Protein AF-A0A2E3L2Y6-F1 (afdb_monomer_lite)

Sequence (111 aa):
MIIVPAGAKWLGLLGLTPFVIMTVLSVTDTSVWIDNPGFALRTYGAIILSFLGGVQWGLAIRNSDGNARTRQGLTSMLTLSIVPSLIGWAGLLIDKPLSFSLQISGFVLVL

Structure (mmCIF, N/CA/C/O backbone):
data_AF-A0A2E3L2Y6-F1
#
_entry.id   AF-A0A2E3L2Y6-F1
#
loop_
_atom_site.group_PDB
_atom_site.id
_atom_site.type_symbol
_atom_site.label_atom_id
_atom_site.label_alt_id
_atom_site.label_comp_id
_atom_site.label_asym_id
_atom_site.label_entity_id
_atom_site.label_seq_id
_atom_site.pdbx_PDB_ins_code
_atom_site.Cartn_x
_atom_site.Cartn_y
_atom_site.Cartn_z
_atom_site.occupancy
_atom_site.B_iso_or_equiv
_atom_site.auth_seq_id
_atom_site.auth_comp_id
_atom_site.auth_asym_id
_atom_site.auth_atom_id
_atom_site.pdbx_PDB_model_num
ATOM 1 N N . MET A 1 1 ? -23.998 -15.229 3.990 1.00 53.12 1 MET A N 1
ATOM 2 C CA . MET A 1 1 ? -23.150 -15.090 2.787 1.00 53.12 1 MET A CA 1
ATOM 3 C C . MET A 1 1 ? -23.117 -13.607 2.441 1.00 53.12 1 MET A C 1
ATOM 5 O O . MET A 1 1 ? -24.178 -13.046 2.210 1.00 53.12 1 MET A O 1
ATOM 9 N N . ILE A 1 2 ? -21.966 -12.936 2.541 1.00 63.50 2 ILE A N 1
ATOM 10 C CA . ILE A 1 2 ? -21.873 -11.508 2.195 1.00 63.50 2 ILE A CA 1
ATOM 11 C C . ILE A 1 2 ? -21.980 -11.412 0.670 1.00 63.50 2 ILE A C 1
ATOM 13 O O . ILE A 1 2 ? -21.138 -11.955 -0.042 1.00 63.50 2 ILE A O 1
ATOM 17 N N . ILE A 1 3 ? -23.038 -10.780 0.164 1.00 82.44 3 ILE A N 1
ATOM 18 C CA . ILE A 1 3 ? -23.220 -10.577 -1.274 1.00 82.44 3 ILE A CA 1
ATOM 19 C C . ILE A 1 3 ? -22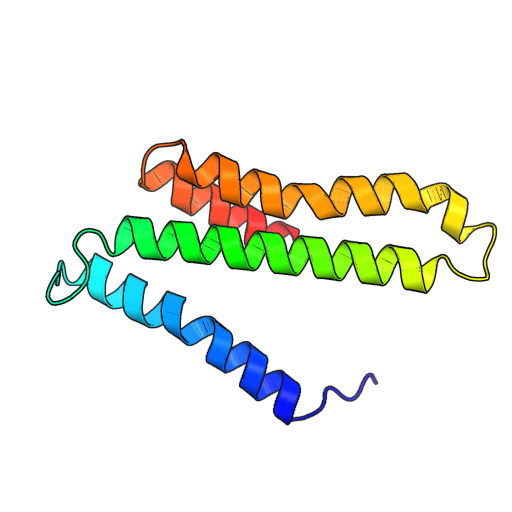.361 -9.378 -1.666 1.00 82.44 3 ILE A C 1
ATOM 21 O O . ILE A 1 3 ? -22.701 -8.237 -1.370 1.00 82.44 3 ILE A O 1
ATOM 25 N N . VAL A 1 4 ? -21.226 -9.638 -2.312 1.00 80.94 4 VAL A N 1
ATOM 26 C CA . VAL A 1 4 ? -20.399 -8.578 -2.895 1.00 80.94 4 VAL A CA 1
ATOM 27 C C . VAL A 1 4 ? -21.099 -8.068 -4.160 1.00 80.94 4 VAL A C 1
ATOM 29 O O . VAL A 1 4 ? -21.316 -8.874 -5.074 1.00 80.94 4 VAL A O 1
ATOM 32 N N . PRO A 1 5 ? -21.443 -6.769 -4.257 1.00 89.19 5 PRO A N 1
ATOM 33 C CA . PRO A 1 5 ? -22.069 -6.213 -5.451 1.00 89.19 5 PRO A CA 1
ATOM 34 C C . PRO A 1 5 ? -21.208 -6.464 -6.692 1.00 89.19 5 PRO A C 1
ATOM 36 O O . PRO A 1 5 ? -19.986 -6.323 -6.639 1.00 89.19 5 PRO A O 1
ATOM 39 N N . ALA A 1 6 ? -21.828 -6.792 -7.829 1.00 86.44 6 ALA A N 1
ATOM 40 C CA . ALA A 1 6 ? -21.094 -7.057 -9.071 1.00 86.44 6 ALA A CA 1
ATOM 41 C C . ALA A 1 6 ? -20.179 -5.883 -9.470 1.00 86.44 6 ALA A C 1
ATOM 43 O O . ALA A 1 6 ? -19.045 -6.103 -9.889 1.00 86.44 6 ALA A O 1
ATOM 44 N N . GLY A 1 7 ? -20.628 -4.643 -9.247 1.00 89.44 7 GLY A N 1
ATOM 45 C CA . GLY A 1 7 ? -19.821 -3.443 -9.481 1.00 89.44 7 GLY A CA 1
ATOM 46 C C . GLY A 1 7 ? -18.532 -3.405 -8.655 1.00 89.44 7 GLY A C 1
ATOM 47 O O . GLY A 1 7 ? -17.486 -3.057 -9.187 1.00 89.44 7 GLY A O 1
ATOM 48 N N . ALA A 1 8 ? -18.560 -3.844 -7.393 1.00 85.81 8 ALA A N 1
ATOM 49 C CA . ALA A 1 8 ? -17.365 -3.870 -6.546 1.00 85.81 8 ALA A CA 1
ATOM 50 C C . ALA A 1 8 ? -16.308 -4.860 -7.066 1.00 85.81 8 ALA A C 1
ATOM 52 O O . ALA A 1 8 ? -15.115 -4.574 -7.001 1.00 85.81 8 ALA A O 1
ATOM 53 N N . LYS A 1 9 ? -16.737 -5.992 -7.646 1.00 84.44 9 LYS A N 1
ATOM 54 C CA . LYS A 1 9 ? -15.823 -6.956 -8.284 1.00 84.44 9 LYS A CA 1
ATOM 55 C C . LYS A 1 9 ? -15.130 -6.343 -9.499 1.00 84.44 9 LYS A C 1
ATOM 57 O O . LYS A 1 9 ? -13.918 -6.472 -9.636 1.00 84.44 9 LYS A O 1
ATOM 62 N N . TRP A 1 10 ? -15.890 -5.648 -10.346 1.00 89.50 10 TRP A N 1
ATOM 63 C CA . TRP A 1 10 ? -15.342 -4.957 -11.513 1.00 89.50 10 TRP A CA 1
ATOM 64 C C . TRP A 1 10 ? -14.387 -3.835 -11.124 1.00 89.50 10 TRP A C 1
ATOM 66 O O . TRP A 1 10 ? -13.309 -3.746 -11.695 1.00 89.50 10 TRP A O 1
ATOM 76 N N . LEU A 1 11 ? -14.734 -3.026 -10.122 1.00 85.94 11 LEU A N 1
ATOM 77 C CA . LEU A 1 11 ? -13.852 -1.968 -9.626 1.00 85.94 11 LEU A CA 1
ATOM 78 C C . LEU A 1 11 ? -12.538 -2.533 -9.068 1.00 85.94 11 LEU A C 1
ATOM 80 O O . LEU A 1 11 ? -11.474 -1.998 -9.370 1.00 85.94 11 LEU A O 1
ATOM 84 N N . GLY A 1 12 ? -12.592 -3.644 -8.327 1.00 84.81 12 GLY A N 1
ATOM 85 C CA . GLY A 1 12 ? -11.392 -4.340 -7.856 1.00 84.81 12 GLY A 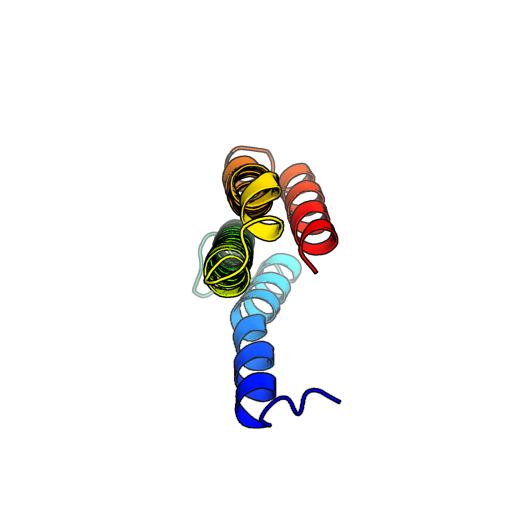CA 1
ATOM 86 C C . GLY A 1 12 ? -10.526 -4.867 -9.004 1.00 84.81 12 GLY A C 1
ATOM 87 O O . GLY A 1 12 ? -9.314 -4.668 -9.002 1.00 84.81 12 GLY A O 1
ATOM 88 N N . LEU A 1 13 ? -11.146 -5.475 -10.020 1.00 85.88 13 LEU A N 1
ATOM 89 C CA . LEU A 1 13 ? -10.435 -5.979 -11.198 1.00 85.88 13 LEU A CA 1
ATOM 90 C C . LEU A 1 13 ? -9.806 -4.846 -12.021 1.00 85.88 13 LEU A C 1
ATOM 92 O O . LEU A 1 13 ? -8.662 -4.957 -12.451 1.00 85.88 13 LEU A O 1
ATOM 96 N N . LEU A 1 14 ? -10.521 -3.736 -12.209 1.00 88.19 14 LEU A N 1
ATOM 97 C CA . LEU A 1 14 ? -10.000 -2.562 -12.908 1.00 88.19 14 LEU A CA 1
ATOM 98 C C . LEU A 1 14 ? -8.832 -1.919 -12.150 1.00 88.19 14 LEU A C 1
ATOM 100 O O . LEU A 1 14 ? -7.919 -1.393 -12.786 1.00 88.19 14 LEU A O 1
ATOM 104 N N . GLY A 1 15 ? -8.795 -2.034 -10.821 1.00 85.25 15 GLY A N 1
ATOM 105 C CA . GLY A 1 15 ? -7.639 -1.655 -10.006 1.00 85.25 15 GLY A CA 1
ATOM 106 C C . GLY A 1 15 ? -6.362 -2.453 -10.314 1.00 85.25 15 GLY A C 1
ATOM 107 O O . GLY A 1 15 ? -5.269 -1.977 -10.039 1.00 85.25 15 GLY A O 1
ATOM 108 N N . LEU A 1 16 ? -6.441 -3.627 -10.950 1.00 87.88 16 LEU A N 1
ATOM 109 C CA . LEU A 1 16 ? -5.246 -4.359 -11.399 1.00 87.88 16 LEU A CA 1
ATOM 110 C C . LEU A 1 16 ? -4.634 -3.792 -12.688 1.00 87.88 16 LEU A C 1
ATOM 112 O O . LEU A 1 16 ? -3.519 -4.166 -13.051 1.00 87.88 16 LEU A O 1
ATOM 116 N N . THR A 1 17 ? -5.332 -2.895 -13.387 1.00 90.75 17 THR A N 1
ATOM 117 C CA . THR A 1 17 ? -4.909 -2.402 -14.706 1.00 90.75 17 THR A CA 1
ATOM 118 C C . THR A 1 17 ? -3.491 -1.814 -14.688 1.00 90.75 17 THR A C 1
ATOM 120 O O . THR A 1 17 ? -2.678 -2.231 -15.516 1.00 90.75 17 THR A O 1
ATOM 123 N N . PRO A 1 18 ? -3.113 -0.930 -13.739 1.00 87.19 18 PRO A N 1
ATOM 124 C CA . PRO A 1 18 ? -1.761 -0.371 -13.727 1.00 87.19 18 PRO A CA 1
ATOM 125 C C . PRO A 1 18 ? -0.691 -1.417 -13.394 1.00 87.19 18 PRO A C 1
ATOM 127 O O . PRO A 1 18 ? 0.399 -1.359 -13.956 1.00 87.19 18 PRO A O 1
ATOM 130 N N . PHE A 1 19 ? -1.005 -2.417 -12.560 1.00 87.44 19 PHE A N 1
ATOM 131 C CA . PHE A 1 19 ? -0.107 -3.548 -12.303 1.00 87.44 19 PHE A CA 1
ATOM 132 C C . PHE A 1 19 ? 0.220 -4.303 -13.590 1.00 87.44 19 PHE A C 1
ATOM 134 O O . PHE A 1 19 ? 1.393 -4.511 -13.899 1.00 87.44 19 PHE A O 1
ATOM 141 N N . VAL A 1 20 ? -0.809 -4.692 -14.347 1.00 89.38 20 VAL A N 1
ATOM 142 C CA . VAL A 1 20 ? -0.643 -5.472 -15.580 1.00 89.38 20 VAL A CA 1
ATOM 143 C C . VAL A 1 20 ? 0.149 -4.676 -16.612 1.00 89.38 20 VAL A C 1
ATOM 145 O O . VAL A 1 20 ? 1.147 -5.175 -17.128 1.00 89.38 20 VAL A O 1
ATOM 148 N N . ILE A 1 21 ? -0.240 -3.422 -16.862 1.00 88.31 21 ILE A N 1
ATOM 149 C CA . ILE A 1 21 ? 0.424 -2.572 -17.858 1.00 88.31 21 ILE A CA 1
ATOM 150 C C . ILE A 1 21 ? 1.896 -2.356 -17.486 1.00 88.31 21 ILE A C 1
ATOM 152 O O . ILE A 1 21 ? 2.771 -2.609 -18.312 1.00 88.31 21 ILE A O 1
ATOM 156 N N . MET A 1 22 ? 2.195 -1.941 -16.249 1.00 85.81 22 MET A N 1
ATOM 157 C CA . MET A 1 22 ? 3.582 -1.657 -15.855 1.00 85.81 22 MET A CA 1
ATOM 158 C C . MET A 1 22 ? 4.451 -2.916 -15.784 1.00 85.81 22 MET A C 1
ATOM 160 O O . MET A 1 22 ? 5.649 -2.846 -16.057 1.00 85.81 22 MET A O 1
ATOM 164 N N . THR A 1 23 ? 3.864 -4.072 -15.461 1.00 84.88 23 THR A N 1
ATOM 165 C CA . THR A 1 23 ? 4.578 -5.357 -15.493 1.00 84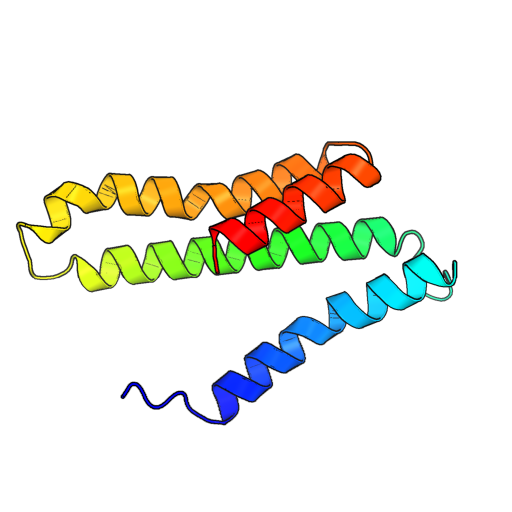.88 23 THR A CA 1
ATOM 166 C C . THR A 1 23 ? 4.978 -5.718 -16.917 1.00 84.88 23 THR A C 1
ATOM 168 O O . THR A 1 23 ? 6.148 -6.010 -17.150 1.00 84.88 23 THR A O 1
ATOM 171 N N . VAL A 1 24 ? 4.048 -5.639 -17.877 1.00 86.62 24 VAL A N 1
ATOM 172 C CA . VAL A 1 24 ? 4.348 -5.909 -19.291 1.00 86.62 24 VAL A CA 1
ATOM 173 C C . VAL A 1 24 ? 5.442 -4.968 -19.786 1.00 86.62 24 VAL A C 1
ATOM 175 O O . VAL A 1 24 ? 6.473 -5.449 -20.244 1.00 86.62 24 VAL A O 1
ATOM 178 N N . LEU A 1 25 ? 5.280 -3.654 -19.595 1.00 86.12 25 LEU A N 1
ATOM 179 C CA . LEU A 1 25 ? 6.270 -2.661 -20.029 1.00 86.12 25 LEU A CA 1
ATOM 180 C C . LEU A 1 25 ? 7.650 -2.881 -19.392 1.00 86.12 25 LEU A C 1
ATOM 182 O O . LEU A 1 25 ? 8.665 -2.710 -20.063 1.00 86.12 25 LEU A O 1
ATOM 186 N N . SER A 1 26 ? 7.708 -3.281 -18.114 1.00 83.81 26 SER A N 1
ATOM 187 C CA . SER A 1 26 ? 8.984 -3.549 -17.438 1.00 83.81 26 SER A CA 1
ATOM 188 C C . SER A 1 26 ? 9.644 -4.859 -17.870 1.00 83.81 26 SER A C 1
ATOM 190 O O . SER A 1 26 ? 10.852 -4.977 -17.677 1.00 83.81 26 SER A O 1
ATOM 192 N N . VAL A 1 27 ? 8.896 -5.849 -18.363 1.00 86.06 27 VAL A N 1
ATOM 193 C CA . VAL A 1 27 ? 9.452 -7.131 -18.832 1.00 86.06 27 VAL A CA 1
ATOM 194 C C . VAL A 1 27 ? 9.880 -7.040 -20.295 1.00 86.06 27 VAL A C 1
ATOM 196 O O . VAL A 1 27 ? 10.885 -7.635 -20.669 1.00 86.06 27 VAL A O 1
ATOM 199 N N . THR A 1 28 ? 9.158 -6.275 -21.115 1.00 86.50 28 THR A N 1
ATOM 200 C CA . THR A 1 28 ? 9.477 -6.074 -22.538 1.00 86.50 28 THR A CA 1
ATOM 201 C C . THR A 1 28 ? 10.465 -4.931 -22.786 1.00 86.50 28 THR A C 1
ATOM 203 O O . THR A 1 28 ? 10.700 -4.582 -23.940 1.00 86.50 28 THR A O 1
ATOM 206 N N . ASP A 1 29 ? 10.993 -4.319 -21.722 1.00 78.69 29 ASP A N 1
ATOM 207 C CA . ASP A 1 29 ? 11.892 -3.153 -21.750 1.00 78.69 29 ASP A CA 1
ATOM 208 C C . ASP A 1 29 ? 11.389 -2.026 -22.672 1.00 78.69 29 ASP A C 1
ATOM 210 O O . ASP A 1 29 ? 12.116 -1.406 -23.444 1.00 78.69 29 ASP A O 1
ATOM 214 N N . THR A 1 30 ? 10.073 -1.809 -22.647 1.00 76.00 30 THR A N 1
ATOM 215 C CA . THR A 1 30 ? 9.374 -0.904 -23.560 1.00 76.00 30 THR A CA 1
ATOM 216 C C . THR A 1 30 ? 9.043 0.394 -22.830 1.00 76.00 30 THR A C 1
ATOM 218 O O . THR A 1 30 ? 8.104 0.448 -22.038 1.00 76.00 30 THR A O 1
ATOM 221 N N . SER A 1 31 ? 9.795 1.460 -23.106 1.00 66.62 31 SER A N 1
ATOM 222 C CA . SER A 1 31 ? 9.685 2.761 -22.424 1.00 66.62 31 SER A CA 1
ATOM 223 C C . SER A 1 31 ? 8.962 3.838 -23.248 1.00 66.62 31 SER A C 1
ATOM 225 O O . SER A 1 31 ? 9.300 5.013 -23.182 1.00 66.62 31 SER A O 1
ATOM 227 N N . VAL A 1 32 ? 7.939 3.468 -24.032 1.00 67.75 32 VAL A N 1
ATOM 228 C CA . VAL A 1 32 ? 7.310 4.384 -25.016 1.00 67.75 32 VAL A CA 1
ATOM 229 C C . VAL A 1 32 ? 6.702 5.643 -24.374 1.00 67.75 32 VAL A C 1
ATOM 231 O O . VAL A 1 32 ? 6.733 6.707 -24.981 1.00 67.75 32 VAL A O 1
ATOM 234 N N . TRP A 1 33 ? 6.161 5.533 -23.154 1.00 71.62 33 TRP A N 1
ATOM 235 C CA . TRP A 1 33 ? 5.488 6.643 -22.454 1.00 71.62 33 TRP A CA 1
ATOM 236 C C . TRP A 1 33 ? 5.953 6.852 -21.009 1.00 71.62 33 TRP A C 1
ATOM 238 O O . TRP A 1 33 ? 5.553 7.821 -20.370 1.00 71.62 33 TRP A O 1
ATOM 248 N N . ILE A 1 34 ? 6.731 5.917 -20.458 1.00 77.88 34 ILE A N 1
ATOM 249 C CA . ILE A 1 34 ? 7.126 5.907 -19.049 1.00 77.88 34 ILE A CA 1
ATOM 250 C C . ILE A 1 34 ? 8.609 5.579 -18.978 1.00 77.88 34 ILE A C 1
ATOM 252 O O . ILE A 1 34 ? 9.016 4.472 -19.327 1.00 77.88 34 ILE A O 1
ATOM 256 N N . ASP A 1 35 ? 9.387 6.529 -18.463 1.00 81.50 35 ASP A N 1
ATOM 257 C CA . ASP A 1 35 ? 10.846 6.424 -18.363 1.00 81.50 35 ASP A CA 1
ATOM 258 C C . ASP A 1 35 ? 11.294 5.267 -17.461 1.00 81.50 35 ASP A C 1
ATOM 260 O O . ASP A 1 35 ? 12.347 4.670 -17.666 1.00 81.50 35 ASP A O 1
ATOM 264 N N . ASN A 1 36 ? 10.494 4.933 -16.441 1.00 87.00 36 ASN A N 1
ATOM 265 C CA . ASN A 1 36 ? 10.804 3.857 -15.505 1.00 87.00 36 ASN A CA 1
ATOM 266 C C . ASN A 1 36 ? 9.547 3.058 -15.108 1.00 87.00 36 ASN A C 1
ATOM 268 O O . ASN A 1 36 ? 8.971 3.291 -14.037 1.00 87.00 36 ASN A O 1
ATOM 272 N N . PRO A 1 37 ? 9.113 2.087 -15.936 1.00 86.62 37 PRO A N 1
ATOM 273 C CA . PRO A 1 37 ? 7.923 1.280 -15.659 1.00 86.62 37 PRO A CA 1
ATOM 274 C C . PRO A 1 37 ? 8.070 0.459 -14.371 1.00 86.62 37 PRO A C 1
ATOM 276 O O . PRO A 1 37 ? 7.098 0.253 -13.649 1.00 86.62 37 PRO A O 1
ATOM 279 N N . GLY A 1 38 ? 9.294 0.053 -14.016 1.00 88.75 38 GLY A N 1
ATOM 280 C CA . GLY A 1 38 ? 9.563 -0.645 -12.759 1.00 88.75 38 GLY A CA 1
ATOM 281 C C . GLY A 1 38 ? 9.354 0.237 -11.524 1.00 88.75 38 GLY A C 1
ATOM 282 O O . GLY A 1 38 ? 8.832 -0.231 -10.516 1.00 88.75 38 GLY A O 1
ATOM 283 N N . PHE A 1 39 ? 9.737 1.513 -11.579 1.00 90.56 39 PHE A N 1
ATOM 284 C CA . PHE A 1 39 ? 9.436 2.464 -10.510 1.00 90.56 39 PHE A CA 1
ATOM 285 C C . PHE A 1 39 ? 7.937 2.771 -10.448 1.00 90.56 39 PHE A C 1
ATOM 287 O O . PHE A 1 39 ? 7.367 2.739 -9.362 1.00 90.56 39 PHE A O 1
ATOM 294 N N . ALA A 1 40 ? 7.280 2.970 -11.594 1.00 91.75 40 ALA A N 1
ATOM 295 C CA . ALA A 1 40 ? 5.833 3.171 -11.654 1.00 91.75 40 ALA A CA 1
ATOM 296 C C . ALA A 1 40 ? 5.056 1.989 -11.042 1.00 91.75 40 ALA A C 1
ATOM 298 O O . ALA A 1 40 ? 4.157 2.201 -10.229 1.00 91.75 40 ALA A O 1
ATOM 299 N N . LEU A 1 41 ? 5.458 0.751 -11.355 1.00 92.94 41 LEU A N 1
ATOM 300 C CA . LEU A 1 41 ? 4.888 -0.473 -10.787 1.00 92.94 41 LEU A CA 1
ATOM 301 C C . LEU A 1 41 ? 5.004 -0.507 -9.258 1.00 92.94 41 LEU A C 1
ATOM 303 O O . LEU A 1 41 ? 4.018 -0.739 -8.563 1.00 92.94 41 LEU A O 1
ATOM 307 N N . ARG A 1 42 ? 6.203 -0.243 -8.726 1.00 94.69 42 ARG A N 1
ATOM 308 C CA . ARG A 1 42 ? 6.455 -0.231 -7.278 1.00 94.69 42 ARG A CA 1
ATOM 309 C C . ARG A 1 42 ? 5.701 0.882 -6.559 1.00 94.69 42 ARG A C 1
ATOM 311 O O . ARG A 1 42 ? 5.213 0.670 -5.451 1.00 94.69 42 ARG A O 1
ATOM 318 N N . THR A 1 43 ? 5.601 2.056 -7.176 1.00 95.69 43 THR A N 1
ATOM 319 C CA . THR A 1 43 ? 4.830 3.185 -6.642 1.00 95.69 43 THR A CA 1
ATOM 320 C C . THR A 1 43 ? 3.351 2.836 -6.587 1.00 95.69 43 THR A C 1
ATOM 322 O O . THR A 1 43 ? 2.705 3.059 -5.565 1.00 95.69 43 THR A O 1
ATOM 325 N N . TYR A 1 44 ? 2.821 2.208 -7.637 1.00 95.94 44 TYR A N 1
ATOM 326 C CA . TYR A 1 44 ? 1.442 1.737 -7.630 1.00 95.94 44 TYR A CA 1
ATOM 327 C C . TYR A 1 44 ? 1.201 0.661 -6.563 1.00 95.94 44 TYR A C 1
ATOM 329 O O . TYR A 1 44 ? 0.206 0.724 -5.842 1.00 95.94 44 TYR A O 1
ATOM 337 N N . GLY A 1 45 ? 2.143 -0.270 -6.381 1.00 95.75 45 GLY A N 1
ATOM 338 C CA . GLY A 1 45 ? 2.078 -1.257 -5.303 1.00 95.75 45 GLY A CA 1
ATOM 339 C C . GLY A 1 45 ? 2.021 -0.624 -3.912 1.00 95.75 45 GLY A C 1
ATOM 340 O O . GLY A 1 45 ? 1.165 -0.992 -3.106 1.00 95.75 45 GLY A O 1
ATOM 341 N N . ALA A 1 46 ? 2.839 0.399 -3.657 1.00 97.56 46 ALA A N 1
ATOM 342 C CA . ALA A 1 46 ? 2.794 1.158 -2.409 1.00 97.56 46 ALA A CA 1
ATOM 343 C C . ALA A 1 46 ? 1.452 1.888 -2.197 1.00 97.56 46 ALA A C 1
ATOM 345 O O . ALA A 1 46 ? 0.933 1.907 -1.076 1.00 97.56 46 ALA A O 1
ATOM 346 N N . ILE A 1 47 ? 0.856 2.443 -3.261 1.00 96.94 47 ILE A N 1
ATOM 347 C CA . ILE A 1 47 ? -0.471 3.080 -3.214 1.00 96.94 47 ILE A CA 1
ATOM 348 C C . ILE A 1 47 ? -1.546 2.065 -2.812 1.00 96.94 47 ILE A C 1
ATOM 350 O O . ILE A 1 47 ? -2.342 2.345 -1.915 1.00 96.94 47 ILE A O 1
ATOM 354 N N . ILE A 1 48 ? -1.563 0.878 -3.427 1.00 96.19 48 ILE A N 1
ATOM 355 C CA . ILE A 1 48 ? -2.573 -0.141 -3.111 1.00 96.19 48 ILE A CA 1
ATOM 356 C C . ILE A 1 48 ? -2.386 -0.694 -1.696 1.00 96.19 48 ILE A C 1
ATOM 358 O O . ILE A 1 48 ? -3.372 -0.815 -0.973 1.00 96.19 48 ILE A O 1
ATOM 362 N N . LEU A 1 49 ? -1.154 -0.963 -1.253 1.00 96.62 49 LEU A N 1
ATOM 363 C CA . LEU A 1 49 ? -0.907 -1.367 0.137 1.00 96.62 49 LEU A CA 1
ATOM 364 C C . LEU A 1 49 ? -1.398 -0.307 1.134 1.00 96.62 49 LEU A C 1
ATOM 366 O O . LEU A 1 49 ? -2.010 -0.651 2.144 1.00 96.62 49 LEU A O 1
ATOM 370 N N . SER A 1 50 ? -1.212 0.977 0.810 1.00 96.81 50 SER A N 1
ATOM 371 C CA . SER A 1 50 ? -1.713 2.085 1.630 1.00 96.81 50 SER A CA 1
ATOM 372 C C . SER A 1 50 ? -3.240 2.137 1.680 1.00 96.81 50 SER A C 1
ATOM 374 O O . SER A 1 50 ? -3.826 2.342 2.743 1.00 96.81 50 SER A O 1
ATOM 376 N N . PHE A 1 51 ? -3.899 1.904 0.541 1.00 95.31 51 PHE A N 1
ATOM 377 C CA . PHE A 1 51 ? -5.354 1.800 0.466 1.00 95.31 51 PHE A CA 1
ATOM 378 C C . PHE A 1 51 ? -5.883 0.631 1.309 1.00 95.31 51 PHE A C 1
ATOM 380 O O . PHE A 1 51 ? -6.809 0.822 2.096 1.00 95.31 51 PHE A O 1
ATOM 387 N N . LEU A 1 52 ? -5.277 -0.556 1.201 1.00 94.94 52 LEU A N 1
ATOM 388 C CA . LEU A 1 52 ? -5.679 -1.746 1.961 1.00 94.94 52 LEU A CA 1
ATOM 389 C C . LEU A 1 52 ? -5.517 -1.537 3.473 1.00 94.94 52 LEU A C 1
ATOM 391 O O . LEU A 1 52 ? -6.434 -1.855 4.233 1.00 94.94 52 LEU A O 1
ATOM 395 N N . GLY A 1 53 ? -4.413 -0.919 3.901 1.00 95.50 53 GLY A N 1
ATOM 396 C CA . GLY A 1 53 ? -4.224 -0.491 5.287 1.00 95.50 53 GLY A CA 1
ATOM 397 C C . GLY A 1 53 ? -5.309 0.484 5.759 1.00 95.50 53 GLY A C 1
ATOM 398 O O . GLY A 1 53 ? -5.946 0.267 6.789 1.00 95.50 53 GLY A O 1
ATOM 399 N N . GLY A 1 54 ? -5.619 1.510 4.959 1.00 95.19 54 GLY A N 1
ATOM 400 C CA . GLY A 1 54 ? -6.704 2.454 5.251 1.00 95.19 54 GLY A CA 1
ATOM 401 C C . GLY A 1 54 ? -8.084 1.790 5.373 1.00 95.19 54 GLY A C 1
ATOM 402 O O . GLY A 1 54 ? -8.860 2.138 6.266 1.00 95.19 54 GLY A O 1
ATOM 403 N N . VAL A 1 55 ? -8.384 0.793 4.532 1.00 94.44 55 VAL A N 1
ATOM 404 C CA . VAL A 1 55 ? -9.626 0.006 4.619 1.00 94.44 55 VAL A CA 1
ATOM 405 C C . VAL A 1 55 ? -9.686 -0.776 5.933 1.00 94.44 55 VAL A C 1
ATOM 407 O O . VAL A 1 55 ? -10.704 -0.716 6.624 1.00 94.44 55 VAL A O 1
ATOM 410 N N . GLN A 1 56 ? -8.608 -1.468 6.317 1.00 93.88 56 GLN A N 1
ATOM 411 C CA . GLN A 1 56 ? -8.543 -2.189 7.595 1.00 93.88 56 GLN A CA 1
ATOM 412 C C . GLN A 1 56 ? -8.718 -1.247 8.791 1.00 93.88 56 GLN A C 1
ATOM 414 O O . GLN A 1 56 ? -9.449 -1.579 9.726 1.00 93.88 56 GLN A O 1
ATOM 419 N N . TRP A 1 57 ? -8.119 -0.053 8.738 1.00 94.50 57 TRP A N 1
ATOM 420 C CA . TRP A 1 57 ? -8.287 0.972 9.766 1.00 94.50 57 TRP A CA 1
ATOM 421 C C . TRP A 1 57 ? -9.762 1.385 9.905 1.00 94.50 57 TRP A C 1
ATOM 423 O O . TRP A 1 57 ? -10.333 1.327 10.998 1.00 94.50 5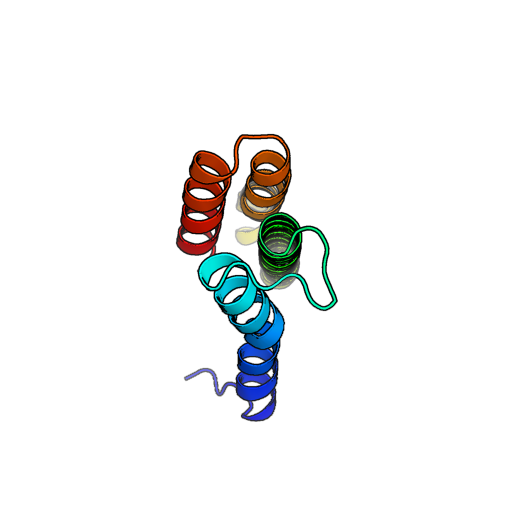7 TRP A O 1
ATOM 433 N N . GLY A 1 58 ? -10.418 1.733 8.793 1.00 92.94 58 GLY A N 1
ATOM 434 C CA . GLY A 1 58 ? -11.833 2.113 8.790 1.00 92.94 58 GLY A CA 1
ATOM 435 C C . GLY A 1 58 ? -12.754 0.998 9.301 1.00 92.94 58 GLY A C 1
ATOM 436 O O . GLY A 1 58 ? -13.678 1.258 10.075 1.00 92.94 58 GLY A O 1
ATOM 437 N N . LEU A 1 59 ? -12.473 -0.257 8.932 1.00 91.56 59 LEU A N 1
ATOM 438 C CA . LEU A 1 59 ? -13.200 -1.428 9.429 1.00 91.56 59 LEU A CA 1
ATOM 439 C C . LEU A 1 59 ? -13.003 -1.633 10.935 1.00 91.56 59 LEU A C 1
ATOM 441 O O . LEU A 1 59 ? -13.972 -1.928 11.634 1.00 91.56 59 LEU A O 1
ATOM 445 N N . ALA A 1 60 ? -11.782 -1.454 11.445 1.00 91.31 60 ALA A N 1
ATOM 446 C CA . ALA A 1 60 ? -11.489 -1.577 12.870 1.00 91.31 60 ALA A CA 1
ATOM 447 C C . ALA A 1 60 ? -12.274 -0.547 13.699 1.00 91.31 60 ALA A C 1
ATOM 449 O O . ALA A 1 60 ? -12.901 -0.921 14.691 1.00 91.31 60 ALA A O 1
ATOM 450 N N . ILE A 1 61 ? -12.327 0.716 13.252 1.00 91.69 61 ILE A N 1
ATOM 451 C CA . ILE A 1 61 ? -13.133 1.766 13.899 1.00 91.69 61 ILE A CA 1
ATOM 452 C C . ILE A 1 61 ? -14.614 1.376 13.881 1.00 91.69 61 ILE A C 1
ATOM 454 O O . ILE A 1 61 ? -15.231 1.277 14.942 1.00 91.69 61 ILE A O 1
ATOM 458 N N . ARG A 1 62 ? -15.162 1.060 12.700 1.00 90.00 62 ARG A N 1
ATOM 459 C CA . ARG A 1 62 ? -16.579 0.701 12.534 1.00 90.00 62 ARG A CA 1
ATOM 460 C C . ARG A 1 62 ? -16.995 -0.492 13.397 1.00 90.00 62 ARG A C 1
ATOM 462 O O . ARG A 1 62 ? -18.096 -0.502 13.932 1.00 90.00 62 ARG A O 1
ATOM 469 N N . ASN A 1 63 ? -16.135 -1.499 13.528 1.00 85.81 63 ASN A N 1
ATOM 470 C CA . ASN A 1 63 ? -16.425 -2.697 14.320 1.00 85.81 63 ASN A CA 1
ATOM 471 C C . ASN A 1 63 ? -16.278 -2.466 15.835 1.00 85.81 63 ASN A C 1
ATOM 473 O O . ASN A 1 63 ? -16.785 -3.260 16.628 1.00 85.81 63 ASN A O 1
ATOM 477 N N . SER A 1 64 ? -15.576 -1.405 16.242 1.00 84.25 64 SER A N 1
ATOM 478 C CA . SER A 1 64 ? -15.385 -1.036 17.650 1.00 84.25 64 SER A CA 1
ATOM 479 C C . SER A 1 64 ? -16.496 -0.146 18.218 1.00 84.25 64 SER A C 1
ATOM 481 O O . SER A 1 64 ? -16.618 -0.024 19.443 1.00 84.25 64 SER A O 1
ATOM 483 N N . ASP A 1 65 ? -17.333 0.437 17.358 1.00 79.38 65 ASP A N 1
ATOM 484 C CA . ASP A 1 65 ? -18.481 1.234 17.780 1.00 79.38 65 ASP A CA 1
ATOM 485 C C . ASP A 1 65 ? -19.544 0.359 18.459 1.00 79.38 65 ASP A C 1
ATOM 487 O O . ASP A 1 65 ? -20.054 -0.611 17.901 1.00 79.38 65 ASP A O 1
ATOM 491 N N . GLY A 1 66 ? -19.874 0.702 19.709 1.00 68.12 66 GLY A N 1
ATOM 492 C CA . GLY A 1 66 ? -20.937 0.059 20.490 1.00 68.12 66 GLY A CA 1
ATOM 493 C C . GLY A 1 66 ? -20.535 -1.170 21.317 1.00 68.12 66 GLY A C 1
ATOM 494 O O . GLY A 1 66 ? -21.375 -1.677 22.058 1.00 68.12 66 GLY A O 1
ATOM 495 N N . ASN A 1 67 ? -19.279 -1.637 21.272 1.00 69.44 67 ASN A N 1
ATOM 496 C CA . ASN A 1 67 ? -18.844 -2.808 22.048 1.00 69.44 67 ASN A CA 1
ATOM 497 C C . ASN A 1 67 ? -17.559 -2.546 22.854 1.00 69.44 67 ASN A C 1
ATOM 499 O O . ASN A 1 67 ? -16.455 -2.470 22.313 1.00 69.44 67 ASN A O 1
ATOM 503 N N . ALA A 1 68 ? -17.699 -2.443 24.181 1.00 64.19 68 ALA A N 1
ATOM 504 C CA . ALA A 1 68 ? -16.594 -2.144 25.096 1.00 64.19 68 ALA A CA 1
ATOM 505 C C . ALA A 1 68 ? -15.465 -3.193 25.058 1.00 64.19 68 ALA A C 1
ATOM 507 O O . ALA A 1 68 ? -14.307 -2.835 25.253 1.00 64.19 68 ALA A O 1
ATOM 508 N N . ARG A 1 69 ? -15.772 -4.464 24.749 1.00 64.00 69 ARG A N 1
ATOM 509 C CA . ARG A 1 69 ? -14.754 -5.523 24.609 1.00 64.00 69 ARG A CA 1
ATOM 510 C C . ARG A 1 69 ? -13.921 -5.358 23.338 1.00 64.00 69 ARG A C 1
ATOM 512 O O . ARG A 1 69 ? -12.721 -5.604 23.365 1.00 64.00 69 ARG A O 1
ATOM 519 N N . THR A 1 70 ? -14.524 -4.885 22.247 1.00 65.38 70 THR A N 1
ATOM 520 C CA . THR A 1 70 ? -13.818 -4.662 20.973 1.00 65.38 70 THR A CA 1
ATOM 521 C C . THR A 1 70 ? -12.869 -3.463 21.047 1.00 65.38 70 THR A C 1
ATOM 523 O O . THR A 1 70 ? -11.822 -3.463 20.403 1.00 65.38 70 THR A O 1
ATOM 526 N N . ARG A 1 71 ? -13.155 -2.471 21.906 1.00 69.56 71 ARG A N 1
ATOM 527 C CA . ARG A 1 71 ? -12.221 -1.360 22.170 1.00 69.56 71 ARG A CA 1
ATOM 528 C C . ARG A 1 71 ? -10.891 -1.818 22.764 1.00 69.56 71 ARG A C 1
ATOM 530 O O . ARG A 1 71 ? -9.880 -1.173 22.509 1.00 69.56 71 ARG A O 1
ATOM 537 N N . GLN A 1 72 ? -10.868 -2.930 23.503 1.00 72.19 72 GLN A N 1
ATOM 538 C CA . GLN A 1 72 ? -9.661 -3.417 24.179 1.00 72.19 72 GLN A CA 1
ATOM 539 C C . GLN A 1 72 ? -8.574 -3.928 23.207 1.00 72.19 72 GLN A C 1
ATOM 541 O O . GLN A 1 72 ? -7.430 -4.089 23.615 1.00 72.19 72 GLN A O 1
ATOM 546 N N . GLY A 1 73 ? -8.888 -4.114 21.920 1.00 84.12 73 GLY A N 1
ATOM 547 C CA . GLY A 1 73 ? -7.916 -4.449 20.868 1.00 84.12 73 GLY A CA 1
ATOM 548 C C . GLY A 1 73 ? -7.803 -3.407 19.754 1.00 84.12 73 GLY A C 1
ATOM 549 O O . GLY A 1 73 ? -7.037 -3.617 18.814 1.00 84.12 73 GLY A O 1
ATOM 550 N N . LEU A 1 74 ? -8.545 -2.293 19.837 1.00 89.75 74 LEU A N 1
ATOM 551 C CA . LEU A 1 74 ? -8.657 -1.333 18.738 1.00 89.75 74 LEU A CA 1
ATOM 552 C C . LEU A 1 74 ? -7.287 -0.781 18.347 1.00 89.75 74 LEU A C 1
ATOM 554 O O . LEU A 1 74 ? -6.912 -0.901 17.188 1.00 89.75 74 LEU A O 1
ATOM 558 N N . THR A 1 75 ? -6.512 -0.267 19.308 1.00 89.75 75 THR A N 1
ATOM 559 C CA . THR A 1 75 ? -5.175 0.292 19.050 1.00 89.75 75 THR A CA 1
ATOM 560 C C . THR A 1 75 ? -4.281 -0.691 18.303 1.00 89.75 75 THR A C 1
ATOM 562 O O . THR A 1 75 ? -3.669 -0.307 17.316 1.00 89.75 75 THR A O 1
ATOM 565 N N . SER A 1 76 ? -4.257 -1.966 18.704 1.00 91.12 76 SER A N 1
ATOM 566 C CA . SER A 1 76 ? -3.467 -2.993 18.019 1.00 91.12 76 SER A CA 1
ATOM 567 C C . SER A 1 76 ? -3.923 -3.205 16.576 1.00 91.12 76 SER A C 1
ATOM 569 O O . SER A 1 76 ? -3.083 -3.293 15.686 1.00 91.12 76 SER A O 1
ATOM 571 N N . MET A 1 77 ? -5.235 -3.231 16.319 1.00 91.19 77 MET A N 1
ATOM 572 C CA . MET A 1 77 ? -5.776 -3.335 14.957 1.00 91.19 77 MET A CA 1
ATOM 573 C C . MET A 1 77 ? -5.423 -2.102 14.112 1.00 91.19 77 MET A C 1
ATOM 575 O O . MET A 1 77 ? -5.057 -2.251 12.948 1.00 91.19 77 MET A O 1
ATOM 579 N N . LEU A 1 78 ? -5.460 -0.898 14.700 1.00 93.06 78 LEU A N 1
ATOM 580 C CA . LEU A 1 78 ? -5.040 0.328 14.014 1.00 93.06 78 LEU A CA 1
ATOM 581 C C . LEU A 1 78 ? -3.545 0.297 13.687 1.00 93.06 78 LEU A C 1
ATOM 583 O O . LEU A 1 78 ? -3.156 0.586 12.560 1.00 93.06 78 LEU A O 1
ATOM 587 N N . THR A 1 79 ? -2.702 -0.103 14.639 1.00 93.00 79 THR A N 1
ATOM 588 C CA . THR A 1 79 ? -1.255 -0.215 14.423 1.00 93.00 79 THR A CA 1
ATOM 589 C C . THR A 1 79 ? -0.932 -1.235 13.334 1.00 93.00 79 THR A C 1
ATOM 591 O O . THR A 1 79 ? -0.136 -0.941 12.446 1.00 93.00 79 THR A O 1
ATOM 594 N N . LEU A 1 80 ? -1.583 -2.403 13.347 1.00 93.12 80 LEU A N 1
ATOM 595 C CA . LEU A 1 80 ? -1.388 -3.427 12.318 1.00 93.12 80 LEU A CA 1
ATOM 596 C C . LEU A 1 80 ? -1.824 -2.941 10.930 1.00 93.12 80 LEU A C 1
ATOM 598 O O . LEU A 1 80 ? -1.150 -3.241 9.950 1.00 93.12 80 LEU A O 1
ATOM 602 N N . SER A 1 81 ? -2.874 -2.119 10.845 1.00 94.31 81 SER A N 1
ATOM 603 C CA . SER A 1 81 ? -3.353 -1.565 9.570 1.00 94.31 81 SER A CA 1
ATOM 604 C C . SER A 1 81 ? -2.369 -0.600 8.892 1.00 94.31 81 SER A C 1
ATOM 606 O O . SER A 1 81 ? -2.468 -0.355 7.694 1.00 94.31 81 SER A O 1
ATOM 608 N N . ILE A 1 82 ? -1.386 -0.071 9.627 1.00 95.88 82 ILE A N 1
ATOM 609 C CA . ILE A 1 82 ? -0.349 0.825 9.088 1.00 95.88 82 ILE A CA 1
ATOM 610 C C . ILE A 1 82 ? 0.808 0.029 8.461 1.00 95.88 82 ILE A C 1
ATOM 612 O O . ILE A 1 82 ? 1.499 0.533 7.572 1.00 95.88 82 ILE A O 1
ATOM 616 N N . VAL A 1 83 ? 1.012 -1.223 8.887 1.00 96.25 83 VAL A N 1
ATOM 617 C CA . VAL A 1 83 ? 2.126 -2.076 8.441 1.00 96.25 83 VAL A CA 1
ATOM 618 C C . VAL A 1 83 ? 2.183 -2.223 6.910 1.00 96.25 83 VAL A C 1
ATOM 620 O O . VAL A 1 83 ? 3.264 -2.006 6.360 1.00 96.25 83 VAL A O 1
ATOM 623 N N . PRO A 1 84 ? 1.078 -2.494 6.183 1.00 96.31 84 PRO A N 1
ATOM 624 C CA . PRO A 1 84 ? 1.099 -2.578 4.720 1.00 96.31 84 PRO A CA 1
ATOM 625 C C . PRO A 1 84 ? 1.610 -1.294 4.051 1.00 96.31 84 PRO A C 1
ATOM 627 O O . PRO A 1 84 ? 2.467 -1.357 3.169 1.00 96.31 84 PRO A O 1
ATOM 630 N N . SER A 1 85 ? 1.147 -0.122 4.500 1.00 96.50 85 SER A N 1
ATOM 631 C CA . SER A 1 85 ? 1.573 1.183 3.976 1.00 96.50 85 SER A CA 1
ATOM 632 C C . SER A 1 85 ? 3.076 1.402 4.163 1.00 96.50 85 SER A C 1
ATOM 634 O O . SER A 1 85 ? 3.764 1.854 3.247 1.00 96.50 85 SER A O 1
ATOM 636 N N . LEU A 1 86 ? 3.602 1.034 5.338 1.00 97.50 86 LEU A N 1
ATOM 637 C CA . LEU A 1 86 ? 5.030 1.134 5.645 1.00 97.50 86 LEU A CA 1
ATOM 638 C C . LEU A 1 86 ? 5.867 0.163 4.812 1.00 97.50 86 LEU A C 1
ATOM 640 O O . LEU A 1 86 ? 6.934 0.549 4.347 1.00 97.50 86 LEU A O 1
ATOM 644 N N . ILE A 1 87 ? 5.382 -1.060 4.574 1.00 97.50 87 ILE A N 1
ATOM 645 C CA . ILE A 1 87 ? 6.031 -2.028 3.676 1.00 97.50 87 ILE A CA 1
ATOM 646 C C . ILE A 1 87 ? 6.106 -1.463 2.252 1.00 97.50 87 ILE A C 1
ATOM 648 O O . ILE A 1 87 ? 7.166 -1.503 1.624 1.00 97.50 87 ILE A O 1
ATOM 652 N N . GLY A 1 88 ? 5.002 -0.895 1.756 1.00 96.69 88 GLY A N 1
ATOM 653 C CA . GLY A 1 88 ? 4.945 -0.250 0.446 1.00 96.69 88 GLY A CA 1
ATOM 654 C C . GLY A 1 88 ? 5.955 0.889 0.316 1.00 96.69 88 GLY A C 1
ATOM 655 O O . GLY A 1 88 ? 6.748 0.909 -0.627 1.00 96.69 88 GLY A O 1
ATOM 656 N N . TRP A 1 89 ? 5.967 1.798 1.293 1.00 97.69 89 TRP A N 1
ATOM 657 C CA . TRP A 1 89 ? 6.889 2.932 1.334 1.00 97.69 89 TRP A CA 1
ATOM 658 C C . TRP A 1 89 ? 8.356 2.500 1.459 1.00 97.69 89 TRP A C 1
ATOM 660 O O . TRP A 1 89 ? 9.183 2.934 0.660 1.00 97.69 89 TRP A O 1
ATOM 670 N N . ALA A 1 90 ? 8.681 1.593 2.386 1.00 97.25 90 ALA A N 1
ATOM 671 C CA . ALA A 1 90 ? 10.036 1.067 2.560 1.00 97.25 90 ALA A CA 1
ATOM 672 C C . ALA A 1 90 ? 10.545 0.372 1.289 1.00 97.25 90 ALA A C 1
ATOM 674 O O . ALA A 1 90 ? 11.708 0.527 0.918 1.00 97.25 90 ALA A O 1
ATOM 675 N N . GLY A 1 91 ? 9.661 -0.322 0.564 1.00 96.69 91 GLY A N 1
ATOM 676 C CA . GLY A 1 91 ? 9.978 -0.901 -0.737 1.00 96.69 91 GLY A CA 1
ATOM 677 C C . GLY A 1 91 ? 10.471 0.132 -1.756 1.00 96.69 91 GLY A C 1
ATOM 678 O O . GLY A 1 91 ? 11.310 -0.198 -2.590 1.00 96.69 91 GLY A O 1
ATOM 679 N N . LEU A 1 92 ? 10.012 1.384 -1.710 1.00 96.50 92 LEU A N 1
ATOM 680 C CA . LEU A 1 92 ? 10.474 2.424 -2.640 1.00 96.50 92 LEU A CA 1
ATOM 681 C C . LEU A 1 92 ? 11.902 2.905 -2.350 1.00 96.50 92 LEU A C 1
ATOM 683 O O . LEU A 1 92 ? 12.542 3.442 -3.251 1.00 96.50 92 LEU A O 1
ATOM 687 N N . LEU A 1 93 ? 12.399 2.692 -1.130 1.00 96.19 93 LEU A N 1
ATOM 688 C CA . LEU A 1 93 ? 13.701 3.179 -0.663 1.00 96.19 93 LEU A CA 1
ATOM 689 C C . LEU A 1 93 ? 14.850 2.187 -0.892 1.00 96.19 93 LEU A C 1
ATOM 691 O O . LEU A 1 93 ? 16.003 2.524 -0.640 1.00 96.19 93 LEU A O 1
ATOM 695 N N . ILE A 1 94 ? 14.543 0.970 -1.344 1.00 94.62 94 ILE A N 1
ATOM 696 C CA . ILE A 1 94 ? 15.512 -0.116 -1.533 1.00 94.62 94 ILE A CA 1
ATOM 697 C C . ILE A 1 94 ? 15.622 -0.540 -3.002 1.00 94.62 94 ILE A C 1
ATOM 699 O O . ILE A 1 94 ? 14.796 -0.178 -3.853 1.00 94.62 94 ILE A O 1
ATOM 703 N N . ASP A 1 95 ? 16.642 -1.351 -3.289 1.00 90.94 95 ASP A N 1
ATOM 704 C CA . ASP A 1 95 ? 16.918 -1.869 -4.626 1.00 90.94 95 ASP A CA 1
ATOM 705 C C . ASP A 1 95 ? 15.744 -2.661 -5.213 1.00 90.94 95 ASP A C 1
ATOM 707 O O . ASP A 1 95 ? 15.001 -3.358 -4.516 1.00 90.94 95 ASP A O 1
ATOM 711 N N . LYS A 1 96 ? 15.601 -2.572 -6.542 1.00 87.06 96 LYS A N 1
ATOM 712 C CA . LYS A 1 96 ? 14.459 -3.105 -7.306 1.00 87.06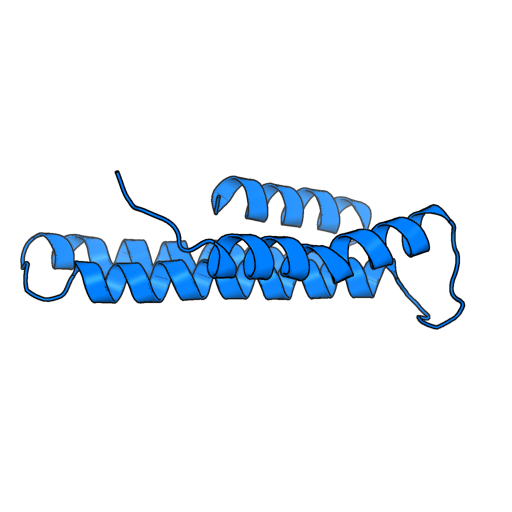 96 LYS A CA 1
ATOM 713 C C . LYS A 1 96 ? 14.113 -4.571 -6.967 1.00 87.06 96 LYS A C 1
ATOM 715 O O . LYS A 1 96 ? 12.930 -4.825 -6.743 1.00 87.06 96 LYS A O 1
ATOM 720 N N . PRO A 1 97 ? 15.062 -5.527 -6.873 1.00 89.25 97 PRO A N 1
ATOM 721 C CA . PRO A 1 97 ? 14.726 -6.921 -6.572 1.00 89.25 97 PRO A CA 1
ATOM 722 C C . PRO A 1 97 ? 14.165 -7.110 -5.157 1.00 89.25 97 PRO A C 1
ATOM 724 O O . PRO A 1 97 ? 13.124 -7.741 -4.987 1.00 89.25 97 PRO A O 1
ATOM 727 N N . LEU A 1 98 ? 14.815 -6.519 -4.146 1.00 92.75 98 LEU A N 1
ATOM 728 C CA . LEU A 1 98 ? 14.358 -6.602 -2.755 1.00 92.75 98 LEU A CA 1
ATOM 729 C C . LEU A 1 98 ? 13.014 -5.904 -2.565 1.00 92.75 98 LEU A C 1
ATOM 731 O O . LEU A 1 98 ? 12.162 -6.387 -1.823 1.00 92.75 98 LEU A O 1
ATOM 735 N N . SER A 1 99 ? 12.813 -4.793 -3.269 1.00 94.56 99 SER A N 1
ATOM 736 C CA . SER A 1 99 ? 11.566 -4.046 -3.253 1.00 94.56 99 SER A CA 1
ATOM 737 C C . SER A 1 99 ? 10.365 -4.893 -3.667 1.00 94.56 99 SER A C 1
ATOM 739 O O . SER A 1 99 ? 9.360 -4.906 -2.960 1.00 94.56 99 SER A O 1
ATOM 741 N N . PHE A 1 100 ? 10.469 -5.644 -4.769 1.00 93.00 100 PHE A N 1
ATOM 742 C CA . PHE A 1 100 ? 9.375 -6.509 -5.210 1.00 93.00 100 PHE A CA 1
ATOM 743 C C . PHE A 1 100 ? 9.074 -7.611 -4.199 1.00 93.00 100 PHE A C 1
ATOM 745 O O . PHE A 1 100 ? 7.913 -7.787 -3.842 1.00 93.00 100 PHE A O 1
ATOM 752 N N . SER A 1 101 ? 10.095 -8.300 -3.681 1.00 95.31 101 SER A N 1
ATOM 753 C CA . SER A 1 101 ? 9.906 -9.330 -2.650 1.00 95.31 101 SER A CA 1
ATOM 754 C C . SER A 1 101 ? 9.222 -8.769 -1.402 1.00 95.31 101 SER A C 1
ATOM 756 O O . SER A 1 101 ? 8.284 -9.370 -0.875 1.00 95.31 101 SER A O 1
ATOM 758 N N . LEU A 1 102 ? 9.649 -7.584 -0.960 1.00 96.69 102 LEU A N 1
ATOM 759 C CA . LEU A 1 102 ? 9.077 -6.906 0.195 1.00 96.69 102 LEU A CA 1
ATOM 760 C C . LEU A 1 102 ? 7.614 -6.510 -0.054 1.00 96.69 102 LEU A C 1
ATOM 762 O O . LEU A 1 102 ? 6.749 -6.839 0.756 1.00 96.69 102 LEU A O 1
ATOM 766 N N . GLN A 1 103 ? 7.301 -5.878 -1.186 1.00 95.94 103 GLN A N 1
ATOM 767 C CA . GLN A 1 103 ? 5.923 -5.496 -1.505 1.00 95.94 103 GLN A CA 1
ATOM 768 C C . GLN A 1 103 ? 5.008 -6.715 -1.695 1.00 95.94 103 GLN A C 1
ATOM 770 O O . GLN A 1 103 ? 3.883 -6.693 -1.201 1.00 95.94 103 GLN A O 1
ATOM 775 N N . ILE A 1 104 ? 5.487 -7.802 -2.318 1.00 95.38 104 ILE A N 1
ATOM 776 C CA . ILE A 1 104 ? 4.746 -9.072 -2.428 1.00 95.38 104 ILE A CA 1
ATOM 777 C C . ILE A 1 104 ? 4.402 -9.607 -1.035 1.00 95.38 104 ILE A C 1
ATOM 779 O O . ILE A 1 104 ? 3.253 -9.971 -0.794 1.00 95.38 104 ILE A O 1
ATOM 783 N N . SER A 1 105 ? 5.357 -9.601 -0.099 1.00 95.06 105 SER A N 1
ATOM 784 C CA . SER A 1 105 ? 5.084 -10.014 1.283 1.00 95.06 105 SER A CA 1
ATOM 785 C C . SER A 1 105 ? 4.031 -9.126 1.956 1.00 95.06 105 SER A C 1
ATOM 787 O O . SER A 1 105 ? 3.152 -9.639 2.641 1.00 95.06 105 SER A O 1
ATOM 789 N N . GLY A 1 106 ? 4.047 -7.815 1.687 1.00 94.81 106 GLY A N 1
ATOM 790 C CA . GLY A 1 106 ? 3.020 -6.881 2.154 1.00 94.81 106 GLY A CA 1
ATOM 791 C C . GLY A 1 106 ? 1.627 -7.219 1.630 1.00 94.81 106 GLY A C 1
ATOM 792 O O . GLY A 1 106 ? 0.665 -7.185 2.394 1.00 94.81 106 GLY A O 1
ATOM 793 N N . PHE A 1 107 ? 1.517 -7.597 0.353 1.00 94.31 107 PHE A N 1
ATOM 794 C CA . PHE A 1 107 ? 0.248 -8.029 -0.233 1.00 94.31 107 PHE A CA 1
ATOM 795 C C . PHE A 1 107 ? -0.251 -9.336 0.382 1.00 94.31 107 PHE A C 1
ATOM 797 O O . PHE A 1 107 ? -1.430 -9.440 0.694 1.00 94.31 107 PHE A O 1
ATOM 804 N N . VAL A 1 108 ? 0.638 -10.306 0.607 1.00 94.19 108 VAL A N 1
ATOM 805 C CA . VAL A 1 108 ? 0.286 -11.579 1.260 1.00 94.19 108 VAL A CA 1
ATOM 806 C C . VAL A 1 108 ? -0.147 -11.374 2.714 1.00 94.19 108 VAL A C 1
ATOM 808 O O . VAL A 1 108 ? -1.017 -12.087 3.191 1.00 94.19 108 VAL A O 1
ATOM 811 N N . LEU A 1 109 ? 0.439 -10.409 3.426 1.00 89.88 109 LEU A N 1
ATOM 812 C CA . LEU A 1 109 ? 0.083 -10.121 4.819 1.00 89.88 109 LEU A CA 1
ATOM 813 C C . LEU A 1 109 ? -1.285 -9.442 4.973 1.0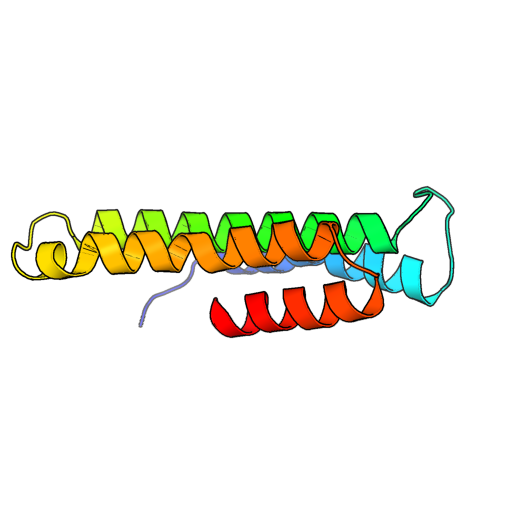0 89.88 109 LEU A C 1
ATOM 815 O O . LEU A 1 109 ? -1.886 -9.539 6.042 1.00 89.88 109 LEU A O 1
ATOM 819 N N . VAL A 1 110 ? -1.739 -8.701 3.959 1.00 89.12 110 VAL A N 1
ATOM 820 C CA . VAL A 1 110 ? -2.935 -7.849 4.060 1.00 89.12 110 VAL A CA 1
ATOM 821 C C . VAL A 1 110 ? -4.196 -8.482 3.455 1.00 89.12 110 VAL A C 1
ATOM 823 O O . VAL A 1 110 ? -5.299 -8.038 3.792 1.00 89.12 110 VAL A O 1
ATOM 826 N N . LEU A 1 111 ? -4.033 -9.461 2.556 1.00 83.19 111 LEU A N 1
ATOM 827 C CA . LEU A 1 111 ? -5.099 -10.199 1.862 1.00 83.19 111 LEU A CA 1
ATOM 828 C C . LEU A 1 111 ? -5.468 -11.487 2.605 1.00 83.19 111 LEU A C 1
ATOM 830 O O . LEU A 1 111 ? -6.687 -11.762 2.683 1.00 83.19 111 LEU A O 1
#

Secondary structure (DSSP, 8-state):
-----HHHHHHHHHTTHHHHHHHHHHHTT--SS-S-HHHHHHHHHHHHHHHHHHHHHHHHHHHHTT-HHHHTTHHHHHHHHHHHHHHHHHHHTS-HHHHHHHHHHHHHHH-

pLDDT: mean 88.1, std 9.17, range [53.12, 97.69]

Foldseek 3Di:
DDDDDPVNVVVVVVLCVLLVVLVVCQVVVPCPPHPHSLLSNLLSLLVVLLVLLVVQLVVLVVVPPPDPVSVVCSVVSNVLSCVSNVLSVVLSVDDSVVSVVSSVVSVVSRD

Radius of gyration: 16.83 Å; chains: 1; bounding box: 40×22×50 Å